Protein AF-A0A2X3F8N6-F1 (afdb_monomer)

Secondary structure (DSSP, 8-state):
----EEEEEE-S-GGGSEE--EEEEETTEEEEE---TT-EEEEETTS-EEE--EEES---EEEEEE-------

Mean predicted aligned error: 4.98 Å

Radius of gyration: 13.62 Å; Cα contacts (8 Å, |Δi|>4): 145; chains: 1; bounding box: 28×30×40 Å

Sequence (73 aa):
MRTDLSATLFLCDPESYEGGELVIEDTYGQHRVKLPAGHLVLYPASSLHCVTPVTRGVRQASFLWNPVDGPRR

InterPro domains:
  IPR005123 Oxoglutarate/iron-dependent dioxygenase domain [PS51471] (1-68)
  IPR023550 PKHD-type hydroxylase [PTHR41536] (1-65)
  IPR044862 Prolyl 4-hydroxylase alpha subunit, Fe(2+) 2OG dioxygenase domain [PF13640] (3-65)

Organism: Klebsiella pneumoniae (NCBI:txid573)

Structure (mmCIF, N/CA/C/O backbone):
data_AF-A0A2X3F8N6-F1
#
_entry.id   AF-A0A2X3F8N6-F1
#
loop_
_atom_site.group_PDB
_atom_site.id
_atom_site.type_symbol
_atom_site.label_atom_id
_atom_site.label_alt_id
_atom_site.label_comp_id
_atom_site.label_asym_id
_atom_site.label_entity_id
_atom_site.label_seq_id
_atom_site.pdbx_PDB_ins_code
_atom_site.Cartn_x
_atom_site.Cartn_y
_atom_site.Cartn_z
_atom_site.occupancy
_atom_site.B_iso_or_equiv
_atom_site.auth_seq_id
_atom_site.auth_comp_id
_atom_site.aut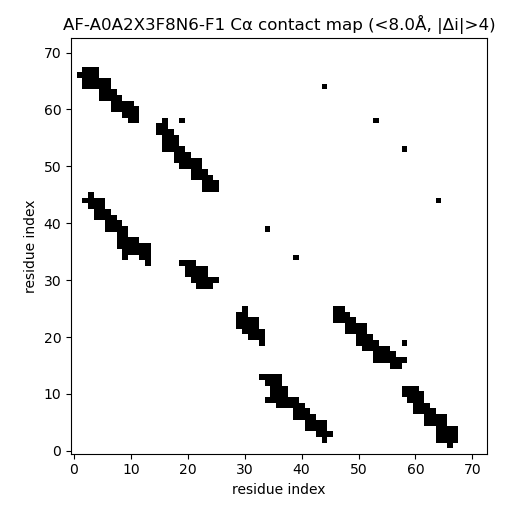h_asym_id
_atom_site.auth_atom_id
_atom_site.pdbx_PDB_model_num
ATOM 1 N N . MET A 1 1 ? 17.130 -12.551 -4.826 1.00 50.97 1 MET A N 1
ATOM 2 C CA . MET A 1 1 ? 15.728 -12.781 -5.236 1.00 50.97 1 MET A CA 1
ATOM 3 C C . MET A 1 1 ? 15.472 -11.932 -6.472 1.00 50.97 1 MET A C 1
ATOM 5 O O . MET A 1 1 ? 15.886 -10.780 -6.456 1.00 50.97 1 MET A O 1
ATOM 9 N N . ARG A 1 2 ? 14.896 -12.489 -7.545 1.00 65.00 2 ARG A N 1
ATOM 10 C CA . ARG A 1 2 ? 14.442 -11.708 -8.706 1.00 65.00 2 ARG A CA 1
ATOM 11 C C . ARG A 1 2 ? 12.961 -11.430 -8.488 1.00 65.00 2 ARG A C 1
ATOM 13 O O . ARG A 1 2 ? 12.146 -12.327 -8.660 1.00 65.00 2 ARG A O 1
ATOM 20 N N . THR A 1 3 ? 12.657 -10.238 -8.002 1.00 65.62 3 THR A N 1
ATOM 21 C CA . THR A 1 3 ? 11.286 -9.776 -7.815 1.00 65.62 3 THR A CA 1
ATOM 22 C C . THR A 1 3 ? 11.087 -8.638 -8.791 1.00 65.62 3 THR A C 1
ATOM 24 O O . THR A 1 3 ? 11.761 -7.620 -8.665 1.00 65.62 3 THR A O 1
ATOM 27 N N . ASP A 1 4 ? 10.207 -8.817 -9.766 1.00 84.00 4 ASP A N 1
ATOM 28 C CA . ASP A 1 4 ? 9.950 -7.783 -10.769 1.00 84.00 4 ASP A CA 1
ATOM 29 C C . ASP A 1 4 ? 8.710 -6.953 -10.374 1.00 84.00 4 ASP A C 1
ATOM 31 O O . ASP A 1 4 ? 8.657 -5.7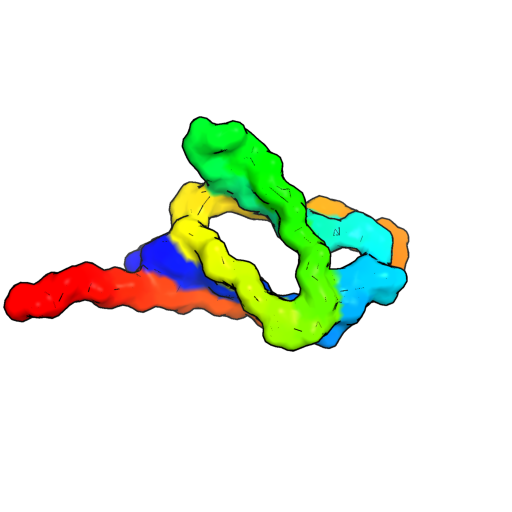52 -10.641 1.00 84.00 4 ASP A O 1
ATOM 35 N N . LEU A 1 5 ? 7.755 -7.552 -9.642 1.00 89.00 5 LEU A N 1
ATOM 36 C CA . LEU A 1 5 ? 6.548 -6.884 -9.147 1.00 89.00 5 LEU A CA 1
ATOM 37 C C . LEU A 1 5 ? 6.331 -7.082 -7.644 1.00 89.00 5 LEU A C 1
ATOM 39 O O . LEU A 1 5 ? 6.435 -8.189 -7.110 1.00 89.00 5 LEU A O 1
ATOM 43 N N . SER A 1 6 ? 5.939 -5.994 -6.992 1.00 92.81 6 SER A N 1
ATOM 44 C CA . SER A 1 6 ? 5.355 -5.982 -5.656 1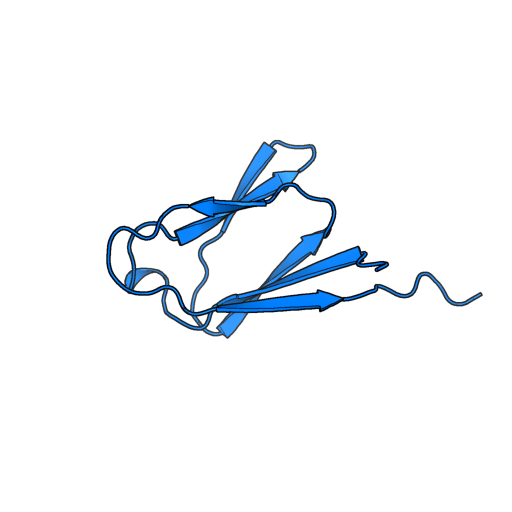.00 92.81 6 SER A CA 1
ATOM 45 C C . SER A 1 6 ? 3.842 -5.797 -5.757 1.00 92.81 6 SER A C 1
ATOM 47 O O . SER A 1 6 ? 3.337 -5.116 -6.654 1.00 92.81 6 SER A O 1
ATOM 49 N N . ALA A 1 7 ? 3.114 -6.396 -4.820 1.00 94.50 7 ALA A N 1
ATOM 50 C CA . ALA A 1 7 ? 1.667 -6.273 -4.716 1.00 94.50 7 ALA A CA 1
ATOM 51 C C . ALA A 1 7 ? 1.256 -5.934 -3.282 1.00 94.50 7 ALA A C 1
ATOM 53 O O . ALA A 1 7 ? 1.840 -6.462 -2.338 1.00 94.50 7 ALA A O 1
ATOM 54 N N . THR A 1 8 ? 0.234 -5.096 -3.106 1.00 96.81 8 THR A N 1
ATOM 55 C CA . THR A 1 8 ? -0.389 -4.836 -1.797 1.00 96.81 8 THR A CA 1
ATOM 56 C C . THR A 1 8 ? -1.902 -4.979 -1.901 1.00 96.81 8 THR A C 1
ATOM 58 O O . THR A 1 8 ? -2.547 -4.232 -2.636 1.00 96.81 8 THR A O 1
ATOM 61 N N . LEU A 1 9 ? -2.458 -5.940 -1.160 1.00 97.31 9 LEU A N 1
ATOM 62 C CA . LEU A 1 9 ? -3.894 -6.165 -0.996 1.00 97.31 9 LEU A CA 1
ATOM 63 C C . LEU A 1 9 ? -4.363 -5.443 0.265 1.00 97.31 9 LEU A C 1
ATOM 65 O O . LEU A 1 9 ? -3.843 -5.700 1.354 1.00 97.31 9 LEU A O 1
ATOM 69 N N . PHE A 1 10 ? -5.340 -4.557 0.120 1.00 97.56 10 PHE A N 1
ATOM 70 C CA . PHE A 1 10 ? -5.921 -3.810 1.231 1.00 97.56 10 PHE A CA 1
ATOM 71 C C . PHE A 1 10 ? -6.992 -4.674 1.913 1.00 97.56 10 PHE A C 1
ATOM 73 O O . PHE A 1 10 ? -7.872 -5.204 1.238 1.00 97.56 10 PHE A O 1
ATOM 80 N N . LEU A 1 11 ? -6.910 -4.853 3.237 1.00 96.94 11 LEU A N 1
ATOM 81 C CA . LEU A 1 11 ? -7.821 -5.727 4.002 1.00 96.94 11 LEU A CA 1
ATOM 82 C C . LEU A 1 11 ? -8.754 -4.962 4.949 1.00 96.94 11 LEU A C 1
ATOM 84 O O . LEU A 1 11 ? -9.567 -5.571 5.636 1.00 96.94 11 LEU A O 1
ATOM 88 N N . CYS A 1 12 ? -8.638 -3.640 4.997 1.00 96.25 12 CYS A N 1
ATOM 89 C CA . CYS A 1 12 ? -9.466 -2.766 5.816 1.00 96.25 12 CYS A CA 1
ATOM 90 C C . CYS A 1 12 ? -9.848 -1.518 5.021 1.00 96.25 12 CYS A C 1
ATOM 92 O O . CYS A 1 12 ? -9.066 -1.059 4.183 1.00 96.25 12 CYS A O 1
ATOM 94 N N . ASP A 1 13 ? -11.020 -0.958 5.312 1.00 97.56 13 ASP A N 1
ATOM 95 C CA . ASP A 1 13 ? -11.503 0.243 4.635 1.00 97.56 13 ASP A CA 1
ATOM 96 C C . ASP A 1 13 ? -10.604 1.455 4.922 1.00 97.56 13 ASP A C 1
ATOM 98 O O . ASP A 1 13 ? -10.131 1.620 6.054 1.00 97.56 13 ASP A O 1
ATOM 102 N N . PRO A 1 14 ? -10.359 2.327 3.929 1.00 97.31 14 PRO A N 1
ATOM 103 C CA . PRO A 1 14 ? -9.460 3.463 4.068 1.00 97.31 14 PRO A CA 1
ATOM 104 C C . PRO A 1 14 ? -9.957 4.480 5.102 1.00 97.31 14 PRO A C 1
ATOM 106 O O . PRO A 1 14 ? -9.140 5.186 5.689 1.00 97.31 14 PRO A O 1
ATOM 109 N N . GLU A 1 15 ? -11.255 4.545 5.382 1.00 97.50 15 GLU A N 1
ATOM 110 C CA . GLU A 1 15 ? -11.838 5.421 6.405 1.00 97.50 15 GLU A CA 1
ATOM 111 C C . GLU A 1 15 ? -11.652 4.878 7.834 1.00 97.50 15 GLU A C 1
ATOM 113 O O . GLU A 1 15 ? -11.851 5.612 8.801 1.00 97.50 15 GLU A O 1
ATOM 118 N N . SER A 1 16 ? -11.239 3.613 7.997 1.00 97.94 16 SER A N 1
ATOM 119 C CA . SER A 1 16 ? -11.061 2.978 9.315 1.00 97.94 16 SER A CA 1
ATOM 120 C C . SER A 1 16 ? -9.738 3.331 10.017 1.00 97.94 16 SER A C 1
ATOM 122 O O . SER A 1 16 ? -9.549 2.996 11.190 1.00 97.94 16 SER A O 1
ATOM 124 N N . TYR A 1 17 ? -8.822 4.023 9.329 1.00 98.06 17 TYR A N 1
ATOM 125 C CA . TYR A 1 17 ? -7.529 4.453 9.868 1.00 98.06 17 TYR A CA 1
ATOM 126 C C . TYR A 1 17 ? -7.072 5.805 9.297 1.00 98.06 17 TYR A C 1
ATOM 128 O O . TYR A 1 17 ? -7.376 6.154 8.157 1.00 98.06 17 TYR A O 1
ATOM 136 N N . GLU A 1 18 ? -6.293 6.566 10.065 1.00 98.25 18 GLU A N 1
ATOM 137 C CA . GLU A 1 18 ? -5.685 7.836 9.633 1.00 98.25 18 GLU A CA 1
ATOM 138 C C . GLU A 1 18 ? -4.218 7.625 9.232 1.00 98.25 18 GLU A C 1
ATOM 140 O O . GLU A 1 18 ? -3.501 6.851 9.869 1.00 98.25 18 GLU A O 1
ATOM 145 N N . GLY A 1 19 ? -3.765 8.296 8.168 1.00 97.75 19 GLY A N 1
ATOM 146 C CA . GLY A 1 19 ? -2.458 8.036 7.553 1.00 97.75 19 GLY A CA 1
ATOM 147 C C . GLY A 1 19 ? -2.420 6.695 6.810 1.00 97.75 19 GLY A C 1
ATOM 148 O O . GLY A 1 19 ? -3.405 6.313 6.171 1.00 97.75 19 GLY A O 1
ATOM 149 N N . GLY A 1 20 ? -1.294 5.976 6.871 1.00 97.81 20 GLY A N 1
ATOM 150 C CA . GLY A 1 20 ? -1.159 4.636 6.281 1.00 97.81 20 GLY A CA 1
ATOM 151 C C . GLY A 1 20 ? -1.263 4.585 4.752 1.00 97.81 20 GLY A C 1
ATOM 152 O O . GLY A 1 20 ? -1.648 3.552 4.191 1.00 97.81 20 GLY A O 1
ATOM 153 N N . GLU A 1 21 ? -0.976 5.694 4.078 1.00 97.94 21 GLU A N 1
ATOM 154 C CA . GLU A 1 21 ? -0.941 5.768 2.619 1.00 97.94 21 GLU A CA 1
ATOM 155 C C . GLU A 1 21 ? 0.305 5.041 2.118 1.00 97.94 21 GLU A C 1
ATOM 157 O O . GLU A 1 21 ? 1.403 5.265 2.632 1.00 97.94 21 GLU A O 1
ATOM 162 N N . LEU A 1 22 ? 0.149 4.189 1.108 1.00 97.56 22 LEU A N 1
ATOM 163 C CA . LEU A 1 22 ? 1.289 3.634 0.391 1.00 97.56 22 LEU A CA 1
ATOM 164 C C . LEU A 1 22 ? 1.797 4.697 -0.587 1.00 97.56 22 LEU A C 1
ATOM 166 O O . LEU A 1 22 ? 1.095 5.050 -1.531 1.00 97.56 22 LEU A O 1
ATOM 170 N N . VAL A 1 23 ? 2.997 5.210 -0.344 1.00 97.50 23 VAL A N 1
ATOM 171 C CA . VAL A 1 23 ? 3.691 6.149 -1.225 1.00 97.50 23 VAL A CA 1
ATOM 172 C C . VAL A 1 23 ? 4.626 5.354 -2.121 1.00 97.50 23 VAL A C 1
ATOM 174 O O . VAL A 1 23 ? 5.443 4.588 -1.615 1.00 97.50 23 VAL A O 1
ATOM 177 N N . ILE A 1 24 ? 4.502 5.526 -3.433 1.00 96.06 24 ILE A N 1
ATOM 178 C CA . ILE A 1 24 ? 5.338 4.873 -4.445 1.00 96.06 24 ILE A CA 1
ATOM 179 C C . ILE A 1 24 ? 5.967 5.965 -5.302 1.00 96.06 24 ILE A C 1
ATOM 181 O O . ILE A 1 24 ? 5.253 6.786 -5.875 1.00 96.06 24 ILE A O 1
ATOM 185 N N . GLU A 1 25 ? 7.291 5.968 -5.395 1.00 95.06 25 GLU A N 1
ATOM 186 C CA . GLU A 1 25 ? 8.040 6.824 -6.308 1.00 95.06 25 GLU A CA 1
ATOM 187 C C . GLU A 1 25 ? 8.248 6.132 -7.655 1.00 95.06 25 GLU A C 1
ATOM 189 O O . GLU A 1 25 ? 8.693 4.980 -7.737 1.00 95.06 25 GLU A O 1
ATOM 194 N N . ASP A 1 26 ? 7.945 6.863 -8.720 1.00 87.25 26 ASP A N 1
ATOM 195 C CA . ASP A 1 26 ? 8.257 6.492 -10.092 1.00 87.25 26 ASP A CA 1
ATOM 196 C C . ASP A 1 26 ? 8.982 7.634 -10.824 1.00 87.25 26 ASP A C 1
ATOM 198 O O . ASP A 1 26 ? 9.372 8.644 -10.237 1.00 87.25 26 ASP A O 1
ATOM 202 N N . THR A 1 27 ? 9.202 7.469 -12.130 1.00 82.88 27 THR A N 1
ATOM 203 C CA . THR A 1 27 ? 9.896 8.460 -12.969 1.00 82.88 27 THR A CA 1
ATOM 204 C C . THR A 1 27 ? 9.164 9.806 -13.058 1.00 82.88 27 THR A C 1
ATOM 206 O O . THR A 1 27 ? 9.777 10.810 -13.418 1.00 82.88 27 THR A O 1
ATOM 209 N N . TYR A 1 28 ? 7.873 9.846 -12.734 1.00 79.38 28 TYR A N 1
ATOM 210 C CA . TYR A 1 28 ? 7.006 11.014 -12.860 1.00 79.38 28 TYR A CA 1
ATOM 211 C C . TYR A 1 28 ? 6.629 11.637 -11.508 1.00 79.38 28 TYR A C 1
ATOM 213 O O . TYR A 1 28 ? 6.011 12.703 -11.491 1.00 79.38 28 TYR A O 1
ATOM 221 N N . GLY A 1 29 ? 7.026 11.029 -10.385 1.00 89.38 29 GLY A N 1
ATOM 222 C CA . GLY A 1 29 ? 6.879 11.594 -9.046 1.00 89.38 29 GLY A CA 1
ATOM 223 C C . GLY A 1 29 ? 6.399 10.583 -8.007 1.00 89.38 29 GLY A C 1
ATOM 224 O O . GLY A 1 29 ? 6.688 9.393 -8.087 1.00 89.38 29 GLY A O 1
ATOM 225 N N . GLN A 1 30 ? 5.686 11.081 -6.993 1.00 93.94 30 GLN A N 1
ATOM 226 C CA . GLN A 1 30 ? 5.128 10.274 -5.906 1.00 93.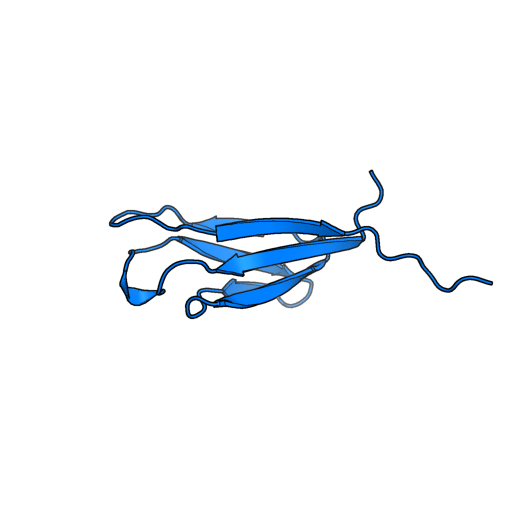94 30 GLN A CA 1
ATOM 227 C C . GLN A 1 30 ? 3.632 10.024 -6.106 1.00 93.94 30 GLN A C 1
ATOM 229 O O . GLN A 1 30 ? 2.846 10.966 -6.213 1.00 93.94 30 GLN A O 1
ATOM 234 N N . HIS A 1 31 ? 3.231 8.757 -6.038 1.00 94.69 31 HIS A N 1
ATOM 235 C CA . HIS A 1 31 ? 1.833 8.326 -6.007 1.00 94.69 31 HIS A CA 1
ATOM 236 C C . HIS A 1 31 ? 1.456 7.900 -4.597 1.00 94.69 31 HIS A C 1
ATOM 238 O O . HIS A 1 31 ? 2.162 7.101 -3.984 1.00 94.69 31 HIS A O 1
ATOM 244 N N . ARG A 1 32 ? 0.333 8.406 -4.082 1.00 96.81 32 ARG A N 1
ATOM 245 C CA . ARG A 1 32 ? -0.204 8.027 -2.767 1.00 96.81 32 ARG A CA 1
ATOM 246 C C . ARG A 1 32 ? -1.425 7.146 -2.969 1.00 96.81 32 ARG A C 1
ATOM 248 O O . ARG A 1 32 ? -2.371 7.543 -3.645 1.00 96.81 32 ARG A O 1
ATOM 255 N N . VAL A 1 33 ? -1.402 5.952 -2.390 1.00 97.00 33 VAL A N 1
ATOM 256 C CA . VAL A 1 33 ? -2.417 4.922 -2.610 1.00 97.00 33 VAL A CA 1
ATOM 257 C C . VAL A 1 33 ? -3.049 4.513 -1.283 1.00 97.00 33 VAL A C 1
ATOM 259 O O . VAL A 1 33 ? -2.373 4.059 -0.355 1.00 97.00 33 VAL A O 1
ATOM 262 N N . LYS A 1 34 ? -4.374 4.640 -1.216 1.00 97.31 34 LYS A N 1
ATOM 263 C CA . LYS A 1 34 ? -5.216 4.184 -0.108 1.00 97.31 34 LYS A CA 1
ATOM 264 C C . LYS A 1 34 ? -6.547 3.721 -0.701 1.00 97.31 34 LYS A C 1
ATOM 266 O O . LYS A 1 34 ? -7.351 4.546 -1.118 1.00 97.31 34 LYS A O 1
ATOM 271 N N . LEU A 1 35 ? -6.720 2.410 -0.850 1.00 97.44 35 LEU A N 1
ATOM 272 C CA . LEU A 1 35 ? -7.845 1.828 -1.587 1.00 97.44 35 LEU A CA 1
ATOM 273 C C . LEU A 1 35 ? -8.835 1.128 -0.643 1.00 97.44 35 LEU A C 1
ATOM 275 O O . LEU A 1 35 ? -8.426 0.733 0.451 1.00 97.44 35 LEU A O 1
ATOM 279 N N . PRO A 1 36 ? -10.104 0.950 -1.067 1.00 98.06 36 PRO A N 1
ATOM 280 C CA . PRO A 1 36 ? -11.087 0.131 -0.358 1.00 98.06 36 PRO A CA 1
ATOM 281 C C . PRO A 1 36 ? -10.589 -1.286 -0.057 1.00 98.06 36 PRO A C 1
ATOM 283 O O . PRO A 1 36 ? -9.745 -1.829 -0.781 1.00 98.06 36 PRO A O 1
ATOM 286 N N . ALA A 1 37 ? -11.144 -1.911 0.983 1.00 97.81 37 ALA A N 1
ATOM 287 C CA . ALA A 1 37 ? -10.852 -3.307 1.285 1.00 97.81 37 ALA A CA 1
ATOM 288 C C . ALA A 1 37 ? -11.161 -4.214 0.076 1.00 97.81 37 ALA A C 1
ATOM 290 O O . ALA A 1 37 ? -12.136 -4.019 -0.649 1.00 97.81 37 ALA A O 1
ATOM 291 N N . GLY A 1 38 ? -10.305 -5.207 -0.163 1.00 97.62 38 GLY A N 1
ATOM 292 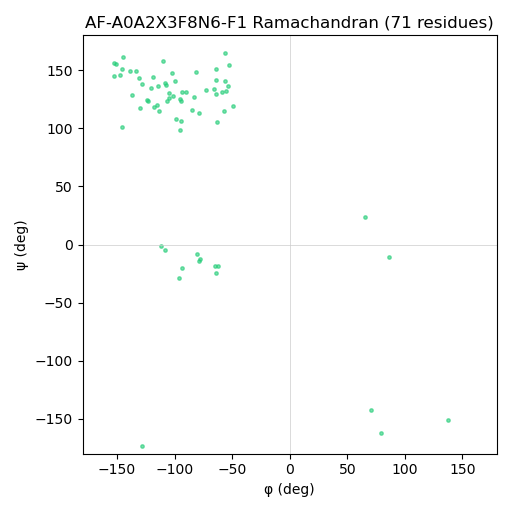C CA . GLY A 1 38 ? -10.393 -6.125 -1.302 1.00 97.62 38 GLY A CA 1
ATOM 293 C C . GLY A 1 38 ? -9.721 -5.623 -2.584 1.00 97.62 38 GLY A C 1
ATOM 294 O O . GLY A 1 38 ? -9.517 -6.414 -3.504 1.00 97.62 38 GLY A O 1
ATOM 295 N N . HIS A 1 39 ? -9.317 -4.352 -2.655 1.00 97.88 39 HIS A N 1
ATOM 296 C CA . HIS A 1 39 ? -8.570 -3.833 -3.800 1.00 97.88 39 HIS A CA 1
ATOM 297 C C . HIS A 1 39 ? -7.079 -4.181 -3.698 1.00 97.88 39 HIS A C 1
ATOM 299 O O . HIS A 1 39 ? -6.506 -4.249 -2.609 1.00 97.88 39 HIS A O 1
ATOM 305 N N . LEU A 1 40 ? -6.437 -4.368 -4.853 1.00 96.94 40 LEU A N 1
ATOM 306 C CA . LEU A 1 40 ? -5.018 -4.700 -4.984 1.00 96.94 40 LEU A CA 1
ATOM 307 C C . LEU A 1 40 ? -4.305 -3.620 -5.802 1.00 96.94 40 LEU A C 1
ATOM 309 O O . LEU A 1 40 ? -4.782 -3.243 -6.871 1.00 96.94 40 LEU A O 1
ATOM 313 N N . VAL A 1 41 ? -3.136 -3.178 -5.340 1.00 95.81 41 VAL A N 1
ATOM 314 C CA . VAL A 1 41 ? -2.206 -2.380 -6.152 1.00 95.81 41 VAL A CA 1
ATOM 315 C C . VAL A 1 41 ? -0.991 -3.219 -6.538 1.00 95.81 41 VAL A C 1
ATOM 317 O O . VAL A 1 41 ? -0.456 -3.956 -5.707 1.00 95.81 41 VAL A O 1
ATOM 320 N N . LEU A 1 42 ? -0.566 -3.101 -7.796 1.00 94.31 42 LEU A N 1
ATOM 321 C CA . LEU A 1 42 ? 0.649 -3.700 -8.347 1.00 94.31 42 LEU A CA 1
ATOM 322 C C . LEU A 1 42 ? 1.619 -2.589 -8.738 1.00 94.31 42 LEU A C 1
ATOM 324 O O . LEU A 1 42 ? 1.205 -1.604 -9.348 1.00 94.31 42 LEU A O 1
ATOM 328 N N . TYR A 1 43 ? 2.896 -2.750 -8.406 1.00 92.38 43 TYR A N 1
ATOM 329 C CA . TYR A 1 43 ? 3.934 -1.778 -8.746 1.00 92.38 43 TYR A CA 1
ATOM 330 C C . TYR A 1 43 ? 5.301 -2.456 -8.914 1.00 92.38 43 TYR A C 1
ATOM 332 O O . TYR A 1 43 ? 5.519 -3.535 -8.352 1.00 92.38 43 TYR A O 1
ATOM 340 N N . PRO A 1 44 ? 6.231 -1.864 -9.689 1.00 92.06 44 PRO A N 1
ATOM 341 C CA . PRO A 1 44 ? 7.576 -2.405 -9.837 1.00 92.06 44 PRO A CA 1
ATOM 342 C C . PRO A 1 44 ? 8.248 -2.572 -8.477 1.00 92.06 44 PRO A C 1
ATOM 344 O O . PRO A 1 44 ? 8.272 -1.645 -7.668 1.00 92.06 44 PRO A O 1
ATOM 347 N N . ALA A 1 45 ? 8.840 -3.737 -8.225 1.00 89.88 45 ALA A N 1
ATOM 348 C CA . ALA A 1 45 ? 9.520 -3.973 -6.950 1.00 89.88 45 ALA A CA 1
ATOM 349 C C . ALA A 1 45 ? 10.753 -3.068 -6.754 1.00 89.88 45 ALA A C 1
ATOM 351 O O . ALA A 1 45 ? 11.205 -2.880 -5.626 1.00 89.88 45 ALA A O 1
ATOM 352 N N . SER A 1 46 ? 11.275 -2.497 -7.844 1.00 89.62 46 SER A N 1
ATOM 353 C CA . SER A 1 46 ? 12.371 -1.526 -7.848 1.00 89.62 46 SER A CA 1
ATOM 354 C C . SER A 1 46 ? 11.951 -0.101 -7.481 1.00 89.62 46 SER A C 1
ATOM 356 O O . SER A 1 46 ? 12.827 0.729 -7.248 1.00 89.62 46 SER A O 1
ATOM 358 N N . SER A 1 47 ? 10.653 0.214 -7.466 1.00 91.75 47 SER A N 1
ATOM 359 C CA . SER A 1 47 ? 10.178 1.539 -7.058 1.00 91.75 47 SER A CA 1
ATOM 360 C C . SER A 1 47 ? 10.474 1.767 -5.579 1.00 91.75 47 SER A C 1
ATOM 362 O O . SER A 1 47 ? 10.180 0.901 -4.746 1.00 91.75 47 SER A O 1
ATOM 364 N N . LEU A 1 48 ? 11.014 2.941 -5.229 1.00 93.44 48 LEU A N 1
ATOM 365 C CA . LEU A 1 48 ? 11.096 3.337 -3.826 1.00 93.44 48 LEU A CA 1
ATOM 366 C C . LEU A 1 48 ? 9.669 3.488 -3.304 1.00 93.44 48 LEU A C 1
ATOM 368 O O . LEU A 1 48 ? 8.830 4.126 -3.934 1.00 93.44 48 LEU A O 1
ATOM 372 N N . HIS A 1 49 ? 9.375 2.857 -2.176 1.00 94.88 49 HIS A N 1
ATOM 373 C CA . HIS 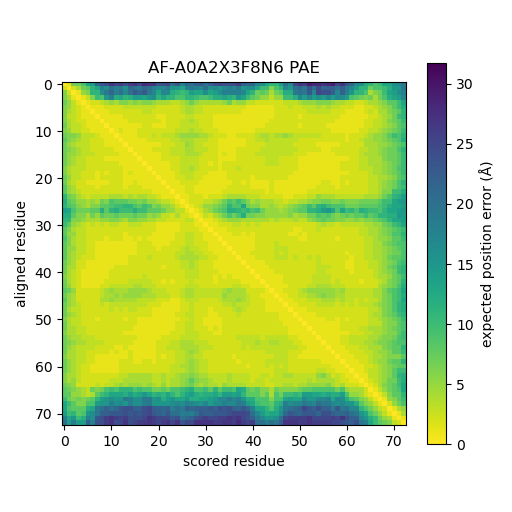A 1 49 ? 8.046 2.917 -1.601 1.00 94.88 49 HIS A CA 1
ATOM 374 C C . HIS A 1 49 ? 8.100 2.857 -0.083 1.00 94.88 49 HIS A C 1
ATOM 376 O O . HIS A 1 49 ? 8.953 2.191 0.508 1.00 94.88 49 HIS A O 1
ATOM 382 N N . CYS A 1 50 ? 7.170 3.557 0.553 1.00 96.25 50 CYS A N 1
ATOM 383 C CA . CYS A 1 50 ? 7.004 3.551 1.996 1.00 96.25 50 CYS A CA 1
ATOM 384 C C . CYS A 1 50 ? 5.523 3.662 2.359 1.00 96.25 50 CYS A C 1
ATOM 386 O O . CYS A 1 50 ? 4.693 4.061 1.546 1.00 96.25 50 CYS A O 1
ATOM 388 N N . VAL A 1 51 ? 5.180 3.291 3.589 1.00 97.75 51 VAL A N 1
ATOM 389 C CA . VAL A 1 51 ? 3.841 3.521 4.136 1.00 97.75 51 VAL A CA 1
ATOM 390 C C . VAL A 1 51 ? 3.941 4.676 5.121 1.00 97.75 51 VAL A C 1
ATOM 392 O O . VAL A 1 51 ? 4.782 4.637 6.022 1.00 97.75 51 VAL A O 1
ATOM 395 N N . THR A 1 52 ? 3.112 5.709 4.953 1.00 98.06 52 THR A N 1
ATOM 396 C CA . THR A 1 52 ? 3.077 6.816 5.918 1.00 98.06 52 THR A CA 1
ATOM 397 C C . THR A 1 52 ? 2.596 6.323 7.286 1.00 98.06 52 THR A C 1
ATOM 399 O O . THR A 1 52 ? 1.838 5.351 7.352 1.00 98.06 52 THR A O 1
ATOM 402 N N . PRO A 1 53 ? 3.015 6.954 8.400 1.00 98.31 53 PRO A N 1
ATOM 403 C CA . PRO A 1 53 ? 2.604 6.516 9.729 1.00 98.31 53 PRO A CA 1
ATOM 404 C C . PRO A 1 53 ? 1.082 6.418 9.857 1.00 98.31 53 PRO A C 1
ATOM 406 O O . PRO A 1 53 ? 0.358 7.307 9.410 1.00 98.31 53 PRO A O 1
ATOM 409 N N . VAL A 1 54 ? 0.604 5.343 10.484 1.00 98.25 54 VAL A N 1
ATOM 410 C CA . VAL A 1 54 ? -0.789 5.247 10.928 1.00 98.25 54 VAL A CA 1
ATOM 411 C C . VAL A 1 54 ? -0.876 5.918 12.292 1.00 98.25 54 VAL A C 1
ATOM 413 O O . VAL A 1 54 ? -0.248 5.457 13.243 1.00 98.25 54 VAL A O 1
ATOM 416 N N . THR A 1 55 ? -1.624 7.014 12.392 1.00 98.31 55 THR A N 1
ATOM 417 C CA . THR A 1 55 ? -1.760 7.785 13.643 1.00 98.31 55 THR A CA 1
ATOM 418 C C . THR A 1 55 ? -2.974 7.363 14.464 1.00 98.31 55 THR A C 1
ATOM 420 O O . THR A 1 55 ? -3.014 7.599 15.671 1.00 98.31 55 THR A O 1
ATOM 423 N N . ARG A 1 56 ? -3.958 6.717 13.827 1.00 98.06 56 ARG A N 1
ATOM 424 C CA . ARG A 1 56 ? -5.179 6.209 14.460 1.00 98.06 56 ARG A CA 1
ATOM 425 C C . ARG A 1 56 ? -5.731 5.011 13.690 1.00 98.06 56 ARG A C 1
ATOM 427 O O . ARG A 1 56 ? -5.692 5.003 12.464 1.00 98.06 56 ARG A O 1
ATOM 434 N N . GLY A 1 57 ? -6.307 4.047 14.408 1.00 97.69 57 GLY A N 1
ATOM 435 C CA . GLY A 1 57 ? -6.844 2.817 13.821 1.00 97.69 57 GLY A CA 1
ATOM 436 C C . GLY A 1 57 ? -5.746 1.800 13.505 1.00 97.69 57 GLY A C 1
ATOM 437 O O . GLY A 1 57 ? -4.640 1.885 14.038 1.00 97.69 57 GLY A O 1
ATOM 438 N N . VAL A 1 58 ? -6.056 0.820 12.655 1.00 97.50 58 VAL A N 1
ATOM 439 C CA . VAL A 1 58 ? -5.118 -0.238 12.250 1.00 97.50 58 VAL A CA 1
ATOM 440 C C . VAL A 1 58 ? -5.237 -0.468 10.749 1.00 97.50 58 VAL A C 1
ATOM 442 O O . VAL A 1 58 ? -6.328 -0.714 10.246 1.00 97.50 58 VAL A O 1
ATOM 445 N N . ARG A 1 59 ? -4.103 -0.442 10.041 1.00 97.56 59 ARG A N 1
ATOM 446 C CA . ARG A 1 59 ? -4.029 -0.797 8.620 1.00 97.56 59 ARG A CA 1
ATOM 447 C C . ARG A 1 59 ? -3.650 -2.268 8.470 1.00 97.56 59 ARG A C 1
ATOM 449 O O . ARG A 1 59 ? -2.485 -2.623 8.646 1.00 97.56 59 ARG A O 1
ATOM 456 N N . GLN A 1 60 ? -4.611 -3.108 8.101 1.00 97.25 60 GLN A N 1
ATOM 457 C CA . GLN A 1 60 ? -4.351 -4.494 7.713 1.00 97.25 60 GLN A CA 1
ATOM 458 C C . GLN A 1 60 ? -4.186 -4.603 6.195 1.00 97.25 60 GLN A C 1
ATOM 460 O O . GLN A 1 60 ? -4.987 -4.090 5.415 1.00 97.25 60 GLN A O 1
ATOM 465 N N . ALA A 1 61 ? -3.119 -5.276 5.773 1.00 96.06 61 ALA A N 1
ATOM 466 C CA . ALA A 1 61 ? -2.833 -5.534 4.372 1.00 96.06 61 ALA A CA 1
ATOM 467 C C . ALA A 1 61 ? -2.009 -6.815 4.232 1.00 96.06 61 ALA A C 1
ATOM 469 O O . ALA A 1 61 ? -1.278 -7.195 5.149 1.00 96.06 61 ALA A O 1
ATOM 470 N N . SER A 1 62 ?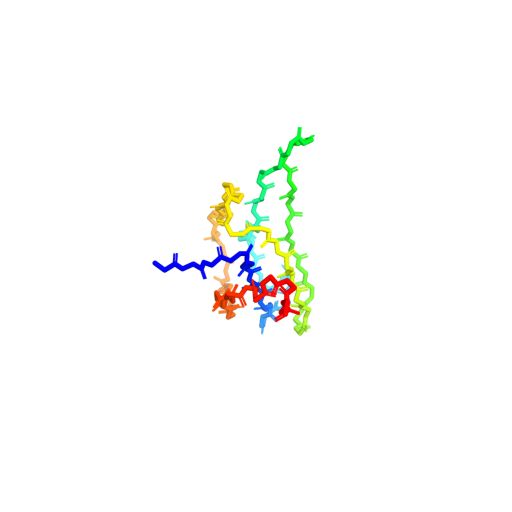 -2.080 -7.437 3.061 1.00 95.44 62 SER A N 1
ATOM 471 C CA . SER A 1 62 ? -1.122 -8.463 2.646 1.00 95.44 62 SER A CA 1
ATOM 472 C C . SER A 1 62 ? -0.222 -7.894 1.561 1.00 95.44 62 SER A C 1
ATOM 474 O O . SER A 1 62 ? -0.698 -7.196 0.667 1.00 95.44 62 SER A O 1
ATOM 476 N N . PHE A 1 63 ? 1.070 -8.198 1.624 1.00 90.38 63 PHE A N 1
ATOM 477 C CA . PHE A 1 63 ? 2.028 -7.829 0.587 1.00 90.38 63 PHE A CA 1
ATOM 478 C C . PHE A 1 63 ? 2.657 -9.082 -0.010 1.00 90.38 63 PHE A C 1
ATOM 480 O O . PHE A 1 63 ? 2.878 -10.071 0.689 1.00 90.38 63 PHE A O 1
ATOM 487 N N . LEU A 1 64 ? 2.912 -9.040 -1.315 1.00 91.12 64 LEU A N 1
ATOM 488 C CA . LEU A 1 64 ? 3.473 -10.157 -2.066 1.00 91.12 64 LEU A CA 1
ATOM 489 C C . LEU A 1 64 ? 4.611 -9.671 -2.959 1.00 91.12 64 LEU A C 1
ATOM 491 O O . LEU A 1 64 ? 4.577 -8.550 -3.471 1.00 91.12 64 LEU A O 1
ATOM 495 N N . TRP A 1 65 ? 5.582 -10.553 -3.179 1.00 89.12 65 TRP A N 1
ATOM 496 C CA . TRP A 1 65 ? 6.676 -10.367 -4.123 1.00 89.12 65 TRP A CA 1
ATOM 497 C C . TRP A 1 65 ? 6.587 -11.444 -5.185 1.00 89.12 65 TRP A C 1
ATOM 499 O O . TRP A 1 65 ? 6.704 -12.630 -4.875 1.00 89.12 65 TRP A O 1
ATOM 509 N N . ASN A 1 66 ? 6.401 -11.022 -6.430 1.00 78.94 66 ASN A N 1
ATOM 510 C CA . ASN A 1 66 ? 6.259 -11.932 -7.551 1.00 78.94 66 ASN A CA 1
ATOM 511 C C . ASN A 1 66 ? 7.435 -11.739 -8.517 1.00 78.94 66 ASN A C 1
ATOM 513 O O . ASN A 1 66 ? 7.624 -10.642 -9.060 1.00 78.94 66 ASN A O 1
ATOM 517 N N . PRO A 1 67 ? 8.230 -12.792 -8.760 1.00 78.06 67 PRO A N 1
ATOM 518 C CA . PRO A 1 67 ? 9.040 -12.872 -9.965 1.00 78.06 67 PRO A CA 1
ATOM 519 C C . PRO A 1 67 ? 8.102 -12.806 -11.171 1.00 78.06 67 PRO A C 1
ATOM 521 O O . PRO A 1 67 ? 7.104 -13.529 -11.216 1.00 78.06 67 PRO A O 1
ATOM 524 N N . VAL A 1 68 ? 8.403 -11.948 -12.139 1.00 70.88 68 VAL A N 1
ATOM 525 C CA . VAL A 1 68 ? 7.740 -12.007 -13.439 1.00 70.88 68 VAL A CA 1
ATOM 526 C C . VAL A 1 68 ? 8.697 -12.753 -14.349 1.00 70.88 68 VAL A C 1
ATOM 528 O O . VAL A 1 68 ? 9.749 -12.237 -14.727 1.00 70.88 68 VAL A O 1
ATOM 531 N N . ASP A 1 69 ? 8.350 -13.992 -14.693 1.00 69.62 69 ASP A N 1
ATOM 532 C CA . ASP A 1 69 ? 9.086 -14.713 -15.724 1.00 69.62 69 ASP A CA 1
ATOM 533 C C . ASP A 1 69 ? 9.044 -13.868 -17.007 1.00 69.62 69 ASP A C 1
ATOM 535 O O . ASP A 1 69 ? 7.981 -13.627 -17.584 1.00 69.62 69 ASP A O 1
ATOM 539 N N . GLY A 1 70 ? 10.214 -13.386 -17.438 1.00 65.75 70 GLY A N 1
ATOM 540 C CA . GLY A 1 70 ? 10.375 -12.771 -18.754 1.00 65.75 70 GLY A CA 1
ATOM 541 C C . GLY A 1 70 ? 9.931 -13.743 -19.856 1.00 65.75 70 GLY A C 1
ATOM 542 O O . GLY A 1 70 ? 9.783 -14.937 -19.585 1.00 65.75 70 GLY A O 1
ATOM 543 N N . PRO A 1 71 ? 9.718 -13.269 -21.098 1.00 65.62 71 PRO A N 1
ATOM 544 C CA . PRO A 1 71 ? 9.219 -14.117 -22.176 1.00 65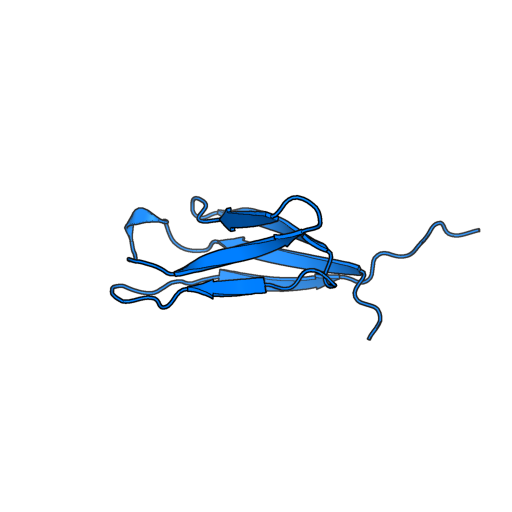.62 71 PRO A CA 1
ATOM 545 C C . PRO A 1 71 ? 10.035 -15.409 -22.244 1.00 65.62 71 PRO A C 1
ATOM 547 O O . PRO A 1 71 ? 11.254 -15.368 -22.429 1.00 65.62 71 PRO A O 1
ATOM 550 N N . ARG A 1 72 ? 9.358 -16.549 -22.051 1.00 60.28 72 ARG A N 1
ATOM 551 C CA . ARG A 1 72 ? 9.953 -17.862 -22.292 1.00 60.28 72 ARG A CA 1
ATOM 552 C C . ARG A 1 72 ? 10.267 -17.906 -23.783 1.00 60.28 72 ARG A C 1
ATOM 554 O O . ARG A 1 72 ? 9.345 -17.940 -24.595 1.00 60.28 72 ARG A O 1
ATOM 561 N N . ARG A 1 73 ? 11.547 -17.777 -24.125 1.00 54.72 73 ARG A N 1
ATOM 562 C CA . ARG A 1 73 ? 12.019 -18.183 -25.448 1.00 54.72 73 ARG A CA 1
ATOM 563 C C . ARG A 1 73 ? 11.886 -19.690 -25.584 1.00 54.72 73 ARG A C 1
ATOM 565 O O . ARG A 1 73 ? 12.088 -20.377 -24.557 1.00 54.72 73 ARG A O 1
#

Solvent-accessible surface area (backbone atoms only — not comparable to full-atom values): 4350 Å² total; per-residue (Å²): 133,76,52,52,32,30,38,42,36,27,66,40,50,51,88,61,32,42,68,52,31,39,37,38,40,57,101,89,46,78,46,77,48,74,52,52,50,78,43,71,50,75,46,56,48,82,44,57,67,51,65,45,69,63,82,40,70,67,90,48,65,52,74,49,77,38,60,64,83,66,86,83,124

Foldseek 3Di:
DQFQKKKKAWAAALVQWDFFWKWWQDPVGIDTDDDGHGDMDMDTPPTDIDTTDTPDGDTDMDMDTDRDPDDDD

Nearest PDB structures (foldseek):
  3dkq-assembly1_B-2  TM=1.001E+00  e=4.538E-07  Shewanella baltica OS155
  3dkq-assembly1_C-2  TM=9.757E-01  e=6.797E-07  Shewanella baltica OS155
  3dkq-assembly1_A-2  TM=9.732E-01  e=6.416E-07  Shewanella baltica OS155
  6d60-assembly1_A  TM=7.150E-01  e=2.100E-01  Cupriavidus metallidurans CH34
  5v27-assembly1_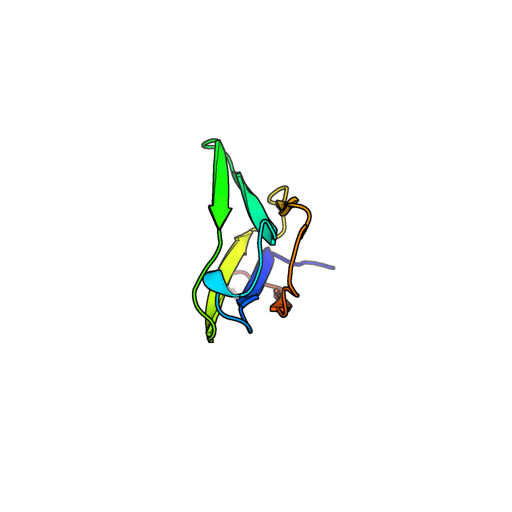A  TM=7.328E-01  e=2.803E-01  Cupriavidus metallidurans CH34

pLDDT: mean 90.58, std 11.49, range [50.97, 98.31]